Protein AF-A0AAU2G5R8-F1 (afdb_monomer)

Structure (mmCIF, N/CA/C/O backbone):
data_AF-A0AAU2G5R8-F1
#
_entry.id   AF-A0AAU2G5R8-F1
#
loop_
_atom_site.group_PDB
_atom_site.id
_atom_site.type_symbol
_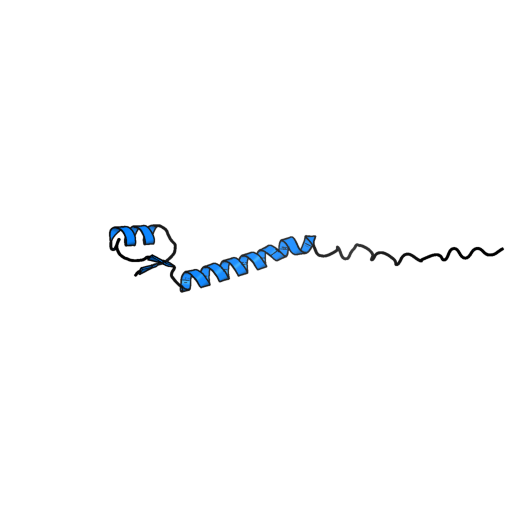atom_site.label_atom_id
_atom_site.label_alt_id
_atom_site.label_comp_id
_atom_site.label_asym_id
_atom_site.label_entity_id
_atom_site.label_seq_id
_atom_site.pdbx_PDB_ins_code
_atom_site.Cartn_x
_atom_site.Cartn_y
_atom_site.Cartn_z
_atom_site.occupancy
_atom_site.B_iso_or_equiv
_atom_site.auth_seq_id
_atom_site.auth_comp_id
_atom_site.auth_asym_id
_atom_site.auth_atom_id
_atom_site.pdbx_PDB_model_num
ATOM 1 N N . MET A 1 1 ? -16.828 1.252 7.762 1.00 90.25 1 MET A N 1
ATOM 2 C CA . MET A 1 1 ? -15.773 0.747 6.857 1.00 90.25 1 MET A CA 1
ATOM 3 C C . MET A 1 1 ? -14.727 1.840 6.723 1.00 90.25 1 MET A C 1
ATOM 5 O O . MET A 1 1 ? -15.120 2.998 6.671 1.00 90.25 1 MET A O 1
ATOM 9 N N . VAL A 1 2 ? -13.440 1.493 6.722 1.00 96.38 2 VAL A N 1
ATOM 10 C CA . VAL A 1 2 ? -12.322 2.438 6.580 1.00 96.38 2 VAL A CA 1
ATOM 11 C 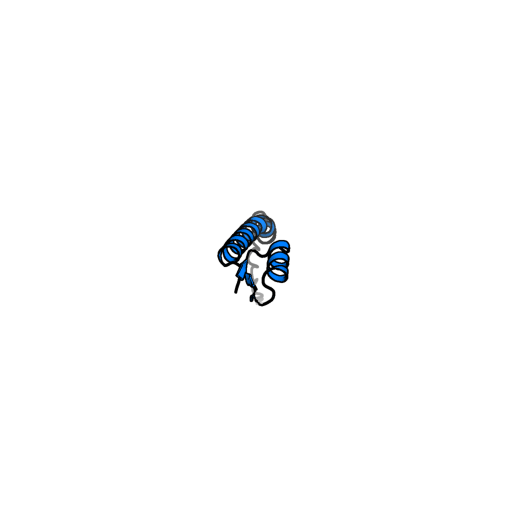C . VAL A 1 2 ? -11.474 2.019 5.382 1.00 96.38 2 VAL A C 1
ATOM 13 O O . VAL A 1 2 ? -10.982 0.892 5.345 1.00 96.38 2 VAL A O 1
ATOM 16 N N . CYS A 1 3 ? -11.306 2.924 4.417 1.00 97.25 3 CYS A N 1
ATOM 17 C CA . CYS A 1 3 ? -10.318 2.782 3.350 1.00 97.25 3 CYS A CA 1
ATOM 18 C C . CYS A 1 3 ? -8.989 3.345 3.847 1.00 97.25 3 CYS A C 1
ATOM 20 O O . CYS A 1 3 ? -8.948 4.475 4.333 1.00 97.25 3 CYS A O 1
ATOM 22 N N . ARG A 1 4 ? -7.919 2.559 3.758 1.00 96.12 4 ARG A N 1
ATOM 23 C CA . ARG A 1 4 ? -6.608 2.939 4.290 1.00 96.12 4 ARG A CA 1
ATOM 24 C C . ARG A 1 4 ? -5.478 2.497 3.373 1.00 96.12 4 ARG A C 1
ATOM 26 O O . ARG A 1 4 ? -5.615 1.518 2.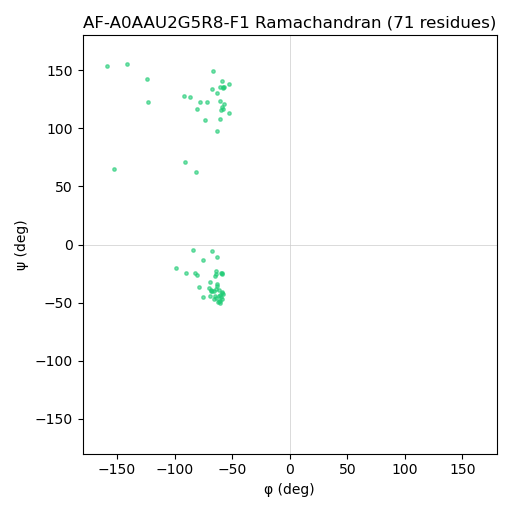634 1.00 96.12 4 ARG A O 1
ATOM 33 N N . ASP A 1 5 ? -4.347 3.184 3.465 1.00 93.31 5 ASP A N 1
ATOM 34 C CA . ASP A 1 5 ? -3.106 2.714 2.854 1.00 93.31 5 ASP A CA 1
ATOM 35 C C . ASP A 1 5 ? -2.602 1.434 3.544 1.00 93.31 5 ASP A C 1
ATOM 37 O O . ASP A 1 5 ? -2.820 1.206 4.736 1.00 93.31 5 ASP A O 1
ATOM 41 N N . ARG A 1 6 ? -1.922 0.571 2.787 1.00 91.62 6 ARG A N 1
ATOM 42 C CA . ARG A 1 6 ? -1.487 -0.746 3.237 1.00 91.62 6 ARG A CA 1
ATOM 43 C C . ARG A 1 6 ? -0.403 -0.731 4.322 1.00 91.62 6 ARG A C 1
ATOM 45 O O . ARG A 1 6 ? -0.151 -1.801 4.878 1.00 91.62 6 ARG A O 1
ATOM 52 N N . ALA A 1 7 ? 0.142 0.426 4.705 1.00 92.38 7 ALA A N 1
ATOM 53 C CA . ALA A 1 7 ? 1.117 0.503 5.787 1.00 92.38 7 ALA A CA 1
ATOM 54 C C . ALA A 1 7 ? 0.574 -0.034 7.140 1.00 92.38 7 ALA A C 1
ATOM 56 O O . ALA A 1 7 ? -0.594 0.207 7.476 1.00 92.38 7 ALA A O 1
ATOM 57 N N . PRO A 1 8 ? 1.396 -0.758 7.932 1.00 93.12 8 PRO A N 1
ATOM 58 C CA . PRO A 1 8 ? 0.948 -1.431 9.159 1.00 93.12 8 PRO A CA 1
ATOM 59 C C . PRO A 1 8 ? 0.346 -0.491 10.209 1.00 93.12 8 PRO A C 1
ATOM 61 O O . PRO A 1 8 ? -0.702 -0.788 10.778 1.00 93.12 8 PRO A O 1
ATOM 64 N N . PHE A 1 9 ? 0.943 0.687 10.396 1.00 95.94 9 PHE A N 1
ATOM 65 C CA . PHE A 1 9 ? 0.527 1.649 11.421 1.00 95.94 9 PHE A CA 1
ATOM 66 C C . PHE A 1 9 ? -0.889 2.208 11.194 1.00 95.94 9 PHE A C 1
ATOM 68 O O . PHE A 1 9 ? -1.587 2.539 12.152 1.00 95.94 9 PHE A O 1
ATOM 75 N N . PHE A 1 10 ? -1.370 2.260 9.945 1.00 94.94 10 PHE A N 1
ATOM 76 C CA . PHE A 1 10 ? -2.765 2.620 9.677 1.00 94.94 10 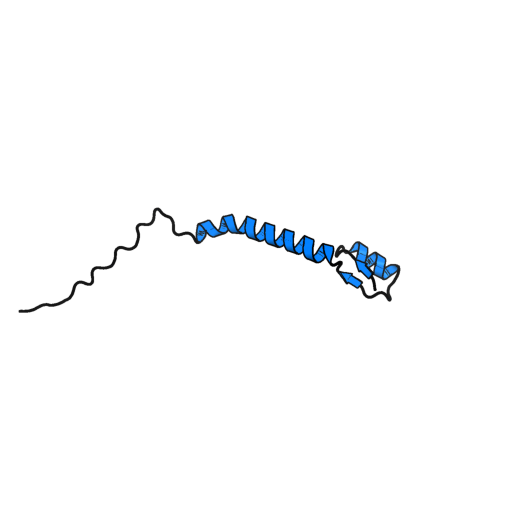PHE A CA 1
ATOM 77 C C . PHE A 1 10 ? -3.734 1.521 10.117 1.00 94.94 10 PHE A C 1
ATOM 79 O O . PHE A 1 10 ? -4.807 1.825 10.636 1.00 94.94 10 PHE A O 1
ATOM 86 N N . ALA A 1 11 ? -3.368 0.249 9.945 1.00 96.88 11 ALA A N 1
ATOM 87 C CA . ALA A 1 11 ? -4.200 -0.863 10.395 1.00 96.88 11 ALA A CA 1
ATOM 88 C C . ALA A 1 11 ? -4.272 -0.928 11.927 1.00 96.88 11 ALA A C 1
ATOM 90 O O . ALA A 1 11 ? -5.344 -1.168 12.486 1.00 96.88 11 ALA A O 1
ATOM 91 N N . GLU A 1 12 ? -3.155 -0.661 12.607 1.00 97.75 12 GLU A N 1
ATOM 92 C CA . GLU A 1 12 ? -3.090 -0.559 14.069 1.00 97.75 12 GLU A CA 1
ATOM 93 C C . GLU A 1 12 ? -3.987 0.566 14.594 1.00 97.75 12 GLU A C 1
ATOM 95 O O . GLU A 1 12 ? -4.823 0.331 15.467 1.00 97.75 12 GLU A O 1
ATOM 100 N N . GLY A 1 13 ? -3.894 1.763 14.003 1.00 97.00 13 GLY A N 1
ATOM 101 C CA . GLY A 1 13 ? -4.740 2.898 14.372 1.00 97.00 13 GLY A CA 1
ATOM 102 C C . GLY A 1 13 ? -6.236 2.611 14.209 1.00 97.00 13 GLY A C 1
ATOM 103 O O . GLY A 1 13 ? -7.026 2.940 15.095 1.00 97.00 13 GLY A O 1
ATOM 104 N N . VAL A 1 14 ? -6.638 1.939 13.123 1.00 97.44 14 VAL A N 1
ATOM 105 C CA . VAL A 1 14 ? -8.043 1.537 12.927 1.00 97.44 14 VAL A CA 1
ATOM 106 C C . VAL A 1 14 ? -8.460 0.466 13.929 1.00 97.44 14 VAL A C 1
ATOM 108 O O . VAL A 1 14 ? -9.557 0.542 14.472 1.00 97.44 14 VAL A O 1
ATOM 111 N N . THR A 1 15 ? -7.589 -0.496 14.223 1.00 97.62 15 THR A N 1
ATOM 112 C CA . THR A 1 15 ? -7.870 -1.551 15.208 1.00 97.62 15 THR A CA 1
ATOM 113 C C . THR A 1 15 ? -8.097 -0.961 16.601 1.00 97.62 15 THR A C 1
ATOM 115 O O . THR A 1 15 ? -9.003 -1.395 17.307 1.00 97.62 15 THR A O 1
ATOM 118 N N . ALA A 1 16 ? -7.325 0.061 16.977 1.00 98.12 16 ALA A N 1
ATOM 119 C CA . ALA A 1 16 ? -7.470 0.747 18.256 1.00 98.12 16 ALA A CA 1
ATOM 120 C C . ALA A 1 16 ? -8.688 1.693 18.300 1.00 98.12 16 ALA A C 1
ATOM 122 O O . ALA A 1 16 ? -9.420 1.707 19.286 1.00 98.12 16 ALA A O 1
ATOM 123 N N . GLY A 1 17 ? -8.908 2.494 17.252 1.00 97.69 17 GLY A N 1
ATOM 124 C CA . GLY A 1 17 ? -9.922 3.557 17.250 1.00 97.69 17 GLY A CA 1
ATOM 125 C C . GLY A 1 17 ? -11.307 3.138 16.750 1.00 97.69 17 GLY A C 1
ATOM 126 O O . GLY A 1 17 ? -12.307 3.768 17.091 1.00 97.69 17 GLY A O 1
ATOM 127 N N . ALA A 1 18 ? -11.384 2.092 15.930 1.00 97.88 18 ALA A N 1
ATOM 128 C CA . ALA A 1 18 ? -12.621 1.595 15.338 1.00 97.88 18 ALA A CA 1
ATOM 129 C C . ALA A 1 18 ? -12.525 0.085 15.030 1.00 97.88 18 ALA A C 1
ATOM 131 O O . ALA A 1 18 ? -12.595 -0.302 13.860 1.00 97.88 18 ALA A O 1
ATOM 132 N N . PRO A 1 19 ? -12.398 -0.791 16.047 1.00 97.38 19 PRO A N 1
ATOM 133 C CA . PRO A 1 19 ? -12.241 -2.240 15.852 1.00 97.38 19 PRO A CA 1
ATOM 134 C C . PRO A 1 19 ? -13.398 -2.890 15.075 1.00 97.38 19 PRO A C 1
ATOM 136 O O . PRO A 1 19 ? -13.217 -3.911 14.419 1.00 97.38 19 PRO A O 1
ATOM 139 N N . GLN A 1 20 ? -14.589 -2.288 15.109 1.00 98.31 20 GLN A N 1
ATOM 140 C CA . GLN A 1 20 ? -15.763 -2.720 14.349 1.00 98.31 20 GLN A CA 1
ATOM 141 C C . GLN A 1 20 ? -15.698 -2.370 12.854 1.00 98.31 20 GLN A C 1
ATOM 143 O O . GLN A 1 20 ? -16.534 -2.816 12.066 1.00 98.31 20 GLN A O 1
ATOM 148 N N . ALA A 1 21 ? -14.768 -1.508 12.440 1.00 98.06 21 ALA A N 1
ATOM 149 C CA . 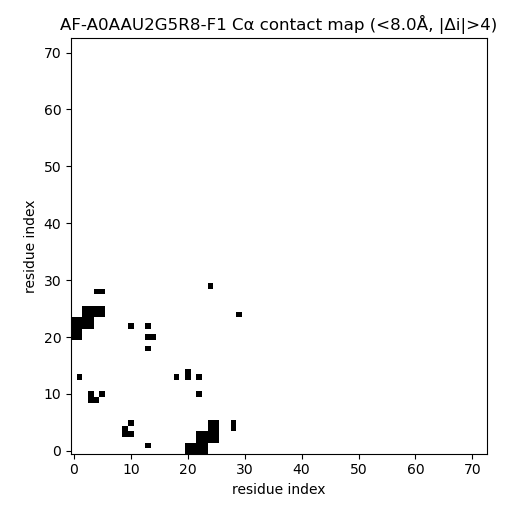ALA A 1 21 ? -14.682 -1.077 11.060 1.00 98.06 21 ALA A CA 1
ATOM 150 C C . ALA A 1 21 ? -14.018 -2.149 10.191 1.00 98.06 21 ALA A C 1
ATOM 152 O O . ALA A 1 21 ? -12.857 -2.502 10.373 1.00 98.06 21 ALA A O 1
ATOM 153 N N . VAL A 1 22 ? -14.734 -2.584 9.152 1.00 97.94 22 VAL A N 1
ATOM 154 C CA . VAL A 1 22 ? -14.123 -3.342 8.054 1.00 97.94 22 VAL A CA 1
ATOM 155 C C . VAL A 1 22 ? -13.051 -2.476 7.396 1.00 97.94 22 VAL A C 1
ATOM 157 O O . VAL A 1 22 ? -13.347 -1.361 6.949 1.00 97.94 22 VAL A O 1
ATOM 160 N N . GLN A 1 23 ? -11.827 -2.992 7.352 1.00 97.25 23 GLN A N 1
ATOM 161 C CA . GLN A 1 23 ? -10.678 -2.332 6.744 1.00 97.25 23 GLN A CA 1
ATOM 162 C C . GLN A 1 23 ? -10.546 -2.754 5.281 1.00 97.25 23 GLN A C 1
ATOM 164 O O . GLN A 1 23 ? -10.498 -3.944 4.978 1.00 97.25 23 GLN A O 1
ATOM 169 N N . VAL A 1 24 ? -10.463 -1.779 4.379 1.00 96.81 24 VAL A N 1
ATOM 170 C CA . VAL A 1 24 ? -10.324 -1.994 2.934 1.00 96.81 24 VAL A CA 1
ATOM 171 C C . VAL A 1 24 ? -9.083 -1.257 2.443 1.00 96.81 24 VAL A C 1
ATOM 173 O O . VAL A 1 24 ? -8.760 -0.173 2.931 1.00 96.81 24 VAL A O 1
ATOM 176 N N . ALA A 1 25 ? -8.363 -1.851 1.494 1.00 96.12 25 ALA A N 1
ATOM 177 C CA . ALA A 1 25 ? -7.229 -1.188 0.866 1.00 96.12 25 ALA A CA 1
ATOM 178 C C . ALA A 1 25 ? -7.707 0.001 0.021 1.00 96.12 25 ALA A C 1
ATOM 180 O O . ALA A 1 25 ? -8.660 -0.114 -0.751 1.00 96.12 25 ALA A O 1
ATOM 181 N N . ASP A 1 26 ? -7.033 1.137 0.164 1.00 96.12 26 ASP A N 1
ATOM 182 C CA . ASP A 1 26 ? -7.319 2.322 -0.631 1.00 96.12 26 ASP A CA 1
ATOM 183 C C . ASP A 1 26 ? -7.062 2.076 -2.128 1.00 96.12 26 ASP A C 1
ATOM 185 O O . ASP A 1 26 ? -6.009 1.584 -2.541 1.00 96.12 26 ASP A O 1
ATOM 189 N N . ARG A 1 27 ? -8.044 2.442 -2.958 1.00 96.56 27 ARG A N 1
ATOM 190 C CA . ARG A 1 27 ? -8.029 2.164 -4.398 1.00 96.56 27 ARG A CA 1
ATOM 191 C C . ARG A 1 27 ? -6.894 2.887 -5.118 1.00 96.56 27 ARG A C 1
ATOM 193 O O . ARG A 1 27 ? -6.327 2.311 -6.043 1.00 96.56 27 ARG A O 1
ATOM 200 N N . TRP A 1 28 ? -6.580 4.126 -4.736 1.00 95.56 28 TRP A N 1
ATOM 201 C CA . TRP A 1 28 ? -5.499 4.870 -5.381 1.00 95.56 28 TRP A CA 1
ATOM 202 C C . TRP A 1 28 ? -4.159 4.175 -5.133 1.00 95.56 28 TRP A C 1
ATOM 204 O O . TRP A 1 28 ? -3.435 3.902 -6.087 1.00 95.56 28 TRP A O 1
ATOM 214 N N . HIS A 1 29 ? -3.892 3.769 -3.890 1.00 94.06 29 HIS A N 1
ATOM 215 C CA . HIS A 1 29 ? -2.667 3.046 -3.541 1.00 94.06 29 HIS A CA 1
ATOM 216 C C .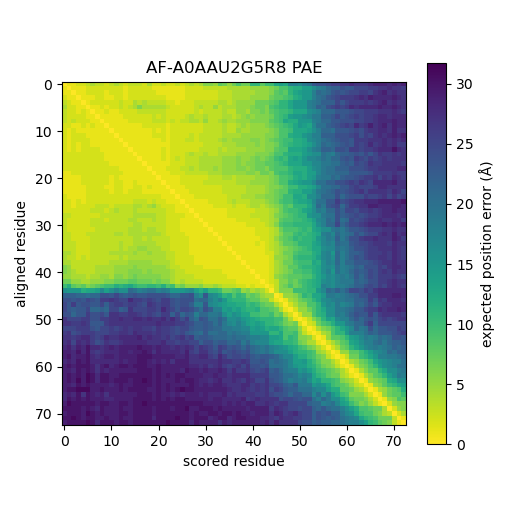 HIS A 1 29 ? -2.563 1.692 -4.249 1.00 94.06 29 HIS A C 1
ATOM 218 O O . HIS A 1 29 ? -1.460 1.264 -4.585 1.00 94.06 29 HIS A O 1
ATOM 224 N N . LEU A 1 30 ? -3.677 0.992 -4.486 1.00 94.12 30 LEU A N 1
ATOM 225 C CA . LEU A 1 30 ? -3.655 -0.254 -5.259 1.00 94.12 30 LEU A CA 1
ATOM 226 C C . LEU A 1 30 ? -3.186 -0.015 -6.697 1.00 94.12 30 LEU A C 1
ATOM 228 O O . LEU A 1 30 ? -2.281 -0.709 -7.156 1.00 94.12 30 LEU A O 1
ATOM 232 N N . TRP A 1 31 ? -3.768 0.972 -7.382 1.00 97.12 31 TRP A N 1
ATOM 233 C CA . TRP A 1 31 ? -3.413 1.272 -8.769 1.00 97.12 31 TRP A CA 1
ATOM 234 C C . TRP A 1 31 ? -2.012 1.856 -8.898 1.00 97.12 31 TRP A C 1
ATOM 236 O O . TRP A 1 31 ? -1.254 1.409 -9.747 1.00 97.12 31 TRP A O 1
ATOM 246 N N . HIS A 1 32 ? -1.647 2.802 -8.033 1.00 95.31 32 HIS A N 1
ATOM 247 C CA . HIS A 1 32 ? -0.336 3.440 -8.068 1.00 95.31 32 HIS A CA 1
ATOM 248 C C . HIS A 1 32 ? 0.798 2.427 -7.858 1.00 95.31 32 HIS A C 1
ATOM 250 O O . HIS A 1 32 ? 1.690 2.325 -8.696 1.00 95.31 32 HIS A O 1
ATOM 256 N N . ASN A 1 33 ? 0.709 1.602 -6.807 1.00 93.19 33 ASN A N 1
ATOM 257 C CA . ASN A 1 33 ? 1.721 0.579 -6.529 1.00 93.19 33 ASN A CA 1
ATOM 258 C C . ASN A 1 33 ? 1.803 -0.481 -7.639 1.00 93.19 33 ASN A C 1
ATOM 260 O O . ASN A 1 33 ? 2.885 -0.989 -7.925 1.00 93.19 33 ASN A O 1
ATOM 264 N N . LEU A 1 34 ? 0.666 -0.847 -8.245 1.00 95.50 34 LEU A N 1
ATOM 265 C CA . LEU A 1 34 ? 0.644 -1.795 -9.359 1.00 95.50 34 LEU A CA 1
ATOM 266 C C . LEU A 1 34 ? 1.354 -1.220 -10.589 1.00 95.50 34 LEU A C 1
ATOM 268 O O . LEU A 1 34 ? 2.174 -1.916 -11.182 1.00 95.50 34 LEU A O 1
ATOM 272 N N . SER A 1 35 ? 1.059 0.031 -10.952 1.00 97.44 35 SER A N 1
ATOM 273 C CA . SER A 1 35 ? 1.711 0.705 -12.077 1.00 97.44 35 SER A CA 1
ATOM 274 C C . SER A 1 35 ? 3.218 0.813 -11.866 1.00 97.44 35 SER A C 1
ATOM 276 O O . SER A 1 35 ? 3.972 0.387 -12.734 1.00 97.44 35 SER A O 1
ATOM 278 N N . GLU A 1 36 ? 3.668 1.266 -10.691 1.00 97.12 36 GLU A N 1
ATOM 279 C CA . GLU A 1 36 ? 5.102 1.335 -10.381 1.00 97.12 36 GLU A CA 1
ATOM 280 C C . GLU A 1 36 ? 5.790 -0.035 -10.483 1.00 97.12 36 GLU A C 1
ATOM 282 O O . GLU A 1 36 ? 6.896 -0.150 -11.010 1.00 97.12 36 GLU A O 1
ATOM 287 N N . ALA A 1 37 ? 5.151 -1.096 -9.978 1.00 95.69 37 ALA A N 1
ATOM 288 C CA . ALA A 1 37 ? 5.703 -2.445 -10.054 1.00 95.69 37 ALA A CA 1
ATOM 289 C C . ALA A 1 37 ? 5.785 -2.953 -11.502 1.00 95.69 37 ALA A C 1
ATOM 291 O O . ALA A 1 37 ? 6.773 -3.586 -11.876 1.00 95.69 37 ALA A O 1
ATOM 292 N N . ALA A 1 38 ? 4.770 -2.661 -12.319 1.00 96.19 38 ALA A N 1
ATOM 293 C CA . ALA A 1 38 ? 4.762 -3.010 -13.735 1.00 96.19 38 ALA A CA 1
ATOM 294 C C . ALA A 1 38 ? 5.864 -2.264 -14.504 1.00 96.19 38 ALA A C 1
ATOM 296 O O . ALA A 1 38 ? 6.599 -2.886 -15.268 1.00 96.19 38 ALA A O 1
ATOM 297 N N . GLU A 1 39 ? 6.028 -0.963 -14.258 1.00 95.56 39 GLU A N 1
ATOM 298 C CA . GLU A 1 39 ? 7.086 -0.143 -14.858 1.00 95.56 39 GLU A CA 1
ATOM 299 C C . GLU A 1 39 ? 8.480 -0.682 -14.519 1.00 95.56 39 GLU A C 1
ATOM 301 O O . GLU A 1 39 ? 9.300 -0.872 -15.418 1.00 95.56 39 GLU A O 1
ATOM 306 N N . ARG A 1 40 ? 8.732 -1.007 -13.244 1.00 93.38 40 ARG A N 1
ATOM 307 C CA . ARG A 1 40 ? 10.000 -1.615 -12.803 1.00 93.38 40 ARG A CA 1
ATOM 308 C C . ARG A 1 40 ? 10.238 -2.969 -13.463 1.00 93.38 40 ARG A C 1
ATOM 310 O O . ARG A 1 40 ? 11.327 -3.215 -13.963 1.00 93.38 40 ARG A O 1
ATOM 317 N N . CYS A 1 41 ? 9.213 -3.818 -13.538 1.00 92.19 41 CYS A N 1
ATOM 318 C CA . CYS A 1 41 ? 9.321 -5.122 -14.190 1.00 92.19 41 CYS A CA 1
ATOM 319 C C . CYS A 1 41 ? 9.721 -4.995 -15.668 1.00 92.19 41 CYS A C 1
ATOM 321 O O . CYS A 1 41 ? 10.624 -5.697 -16.118 1.00 92.19 41 CYS A O 1
ATOM 323 N N . VAL A 1 42 ? 9.096 -4.078 -16.411 1.00 90.00 42 VAL A N 1
ATOM 324 C CA . VAL A 1 42 ? 9.433 -3.834 -17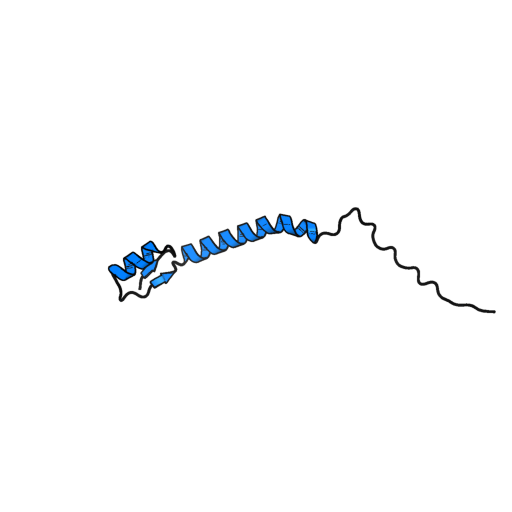.823 1.00 90.00 42 VAL A CA 1
ATOM 325 C C . VAL A 1 42 ? 10.833 -3.234 -17.968 1.00 90.00 42 VAL A C 1
ATOM 327 O O . VAL A 1 42 ? 11.581 -3.636 -18.859 1.00 90.00 42 VAL A O 1
ATOM 330 N N . ALA A 1 43 ? 11.221 -2.314 -17.083 1.00 88.06 43 ALA A N 1
ATOM 331 C CA . ALA A 1 43 ? 12.573 -1.761 -17.071 1.00 88.06 43 ALA A CA 1
ATOM 332 C C . ALA A 1 43 ? 13.636 -2.852 -16.825 1.00 88.06 43 ALA A C 1
ATOM 334 O O . ALA A 1 43 ? 14.637 -2.912 -17.542 1.00 88.06 43 ALA A O 1
ATOM 335 N N . ASP A 1 44 ? 13.386 -3.761 -15.880 1.00 85.25 44 ASP A N 1
ATOM 336 C CA . ASP A 1 44 ? 14.291 -4.861 -15.531 1.00 85.25 44 ASP A CA 1
ATOM 337 C C . ASP A 1 44 ? 14.385 -5.925 -16.645 1.00 85.25 44 ASP A C 1
ATOM 339 O O . ASP A 1 44 ? 15.448 -6.515 -16.875 1.00 85.25 44 ASP A O 1
ATOM 343 N N . GLN A 1 45 ? 13.304 -6.146 -17.404 1.00 72.25 45 GLN A N 1
ATOM 344 C CA . GLN A 1 45 ? 13.280 -7.074 -18.545 1.00 72.25 45 GLN A CA 1
ATOM 345 C C . GLN A 1 45 ? 14.288 -6.712 -19.648 1.00 72.25 45 GLN A C 1
ATOM 347 O O . GLN A 1 45 ? 14.764 -7.612 -20.349 1.00 72.25 45 GLN A O 1
ATOM 352 N N . GLY A 1 46 ? 14.695 -5.443 -19.765 1.00 62.06 46 GLY A N 1
ATOM 353 C CA . GLY A 1 46 ? 15.740 -5.011 -20.700 1.00 62.06 46 GLY A CA 1
ATOM 354 C C . GLY A 1 46 ? 17.100 -5.694 -20.478 1.00 62.06 46 GLY A C 1
ATOM 355 O O . GLY A 1 46 ? 17.877 -5.844 -21.423 1.00 62.06 46 GLY A O 1
ATOM 356 N N . GLY A 1 47 ? 17.384 -6.175 -19.261 1.00 59.72 47 GLY A N 1
ATOM 357 C CA . GLY A 1 47 ? 18.587 -6.960 -18.963 1.00 59.72 47 GLY A CA 1
ATOM 358 C C . GLY A 1 47 ? 18.489 -8.427 -19.399 1.00 59.72 47 GLY A C 1
ATOM 359 O O . GLY A 1 47 ? 19.464 -8.991 -19.896 1.00 59.72 47 GLY A O 1
ATOM 360 N N . CYS A 1 48 ? 17.308 -9.039 -19.268 1.00 57.62 48 CYS A N 1
ATOM 361 C CA . CYS A 1 48 ? 17.082 -10.452 -19.598 1.00 57.62 48 CYS A CA 1
ATOM 362 C C . CYS A 1 48 ? 16.883 -10.695 -21.102 1.00 57.62 48 CYS A C 1
ATOM 364 O O . CYS A 1 48 ? 17.204 -11.771 -21.600 1.00 57.62 48 CYS A O 1
ATOM 366 N N . GLN A 1 49 ? 16.400 -9.701 -21.855 1.00 55.97 49 GLN A N 1
ATOM 367 C CA . GLN A 1 49 ? 16.147 -9.847 -23.292 1.00 55.97 49 GLN A CA 1
ATOM 368 C C . GLN A 1 49 ? 17.430 -10.098 -24.106 1.00 55.97 49 GLN A C 1
ATOM 370 O O . GLN A 1 49 ? 17.385 -10.776 -25.129 1.00 55.97 49 GLN A O 1
ATOM 375 N N . ARG A 1 50 ? 18.595 -9.654 -23.610 1.00 55.94 50 ARG A N 1
ATOM 376 C CA . ARG A 1 50 ? 19.907 -9.940 -24.220 1.00 55.94 50 ARG A CA 1
ATOM 377 C C . ARG A 1 50 ? 20.268 -11.432 -24.213 1.00 55.94 50 ARG A C 1
ATOM 379 O O . ARG A 1 50 ? 21.069 -11.852 -25.031 1.00 55.94 50 ARG A O 1
ATOM 386 N N . VAL A 1 51 ? 19.682 -12.221 -23.310 1.00 57.50 51 VAL A N 1
ATOM 387 C CA . VAL A 1 51 ? 19.890 -13.679 -23.237 1.00 57.50 51 VAL A CA 1
ATOM 388 C C . VAL A 1 51 ? 19.002 -14.429 -24.240 1.00 57.50 51 VAL A C 1
ATOM 390 O O . VAL A 1 51 ? 19.344 -15.533 -24.649 1.00 57.50 51 VAL A O 1
ATOM 393 N N . LEU A 1 52 ? 17.871 -13.839 -24.645 1.00 61.38 52 LEU A N 1
ATOM 394 C CA . LEU A 1 52 ? 16.900 -14.454 -25.562 1.00 61.38 52 LEU A CA 1
ATOM 395 C C . LEU A 1 52 ? 17.048 -13.983 -27.014 1.00 61.38 52 LEU A C 1
ATOM 397 O O . LEU A 1 52 ? 16.574 -14.663 -27.922 1.00 61.38 52 LEU A O 1
ATOM 401 N N . ALA A 1 53 ? 17.682 -12.832 -27.247 1.00 63.91 53 ALA A N 1
ATOM 402 C CA . ALA A 1 53 ? 18.060 -12.421 -28.589 1.00 63.91 53 ALA A CA 1
ATOM 403 C C . ALA A 1 53 ? 19.226 -13.305 -29.068 1.00 63.91 53 ALA A C 1
ATOM 405 O O . ALA A 1 53 ? 20.255 -13.344 -28.388 1.00 63.91 53 ALA A O 1
ATOM 406 N N . PRO A 1 54 ? 19.101 -14.012 -30.206 1.00 64.12 54 PRO A N 1
ATOM 407 C CA . PRO A 1 54 ? 20.251 -14.675 -30.799 1.00 64.12 54 PRO A CA 1
ATOM 408 C C . PRO A 1 54 ? 21.325 -13.624 -31.089 1.00 64.12 54 PRO A C 1
ATOM 410 O O . PRO A 1 54 ? 21.026 -12.539 -31.593 1.00 64.12 54 PRO A O 1
ATOM 413 N N . ASP A 1 55 ? 22.567 -13.940 -30.728 1.00 65.81 55 ASP A N 1
ATOM 414 C CA . ASP A 1 55 ? 23.715 -13.097 -31.036 1.00 65.81 55 ASP A CA 1
ATOM 415 C C . ASP A 1 55 ? 23.776 -12.893 -32.563 1.00 65.81 55 ASP A C 1
ATOM 417 O O . ASP A 1 55 ? 23.859 -13.879 -33.301 1.00 65.81 55 ASP A O 1
ATOM 421 N N . PRO A 1 56 ? 23.718 -11.644 -33.064 1.00 62.69 56 PRO A N 1
ATOM 422 C CA . PRO A 1 56 ? 23.773 -11.367 -34.497 1.00 62.69 56 PRO A CA 1
ATOM 423 C C . PRO A 1 56 ? 25.102 -11.793 -35.141 1.00 62.69 56 PRO A C 1
ATOM 425 O O . PRO A 1 56 ? 25.198 -11.799 -36.366 1.00 62.69 56 PRO A O 1
ATOM 428 N N . ALA A 1 57 ? 26.122 -12.147 -34.349 1.00 64.44 57 ALA A N 1
ATOM 429 C CA . ALA A 1 57 ? 27.369 -12.730 -34.832 1.00 64.44 57 ALA A CA 1
ATOM 430 C C . ALA A 1 57 ? 27.309 -14.256 -35.045 1.00 64.44 57 ALA A C 1
ATOM 432 O O . ALA A 1 57 ? 28.276 -14.824 -35.554 1.00 64.44 57 ALA A O 1
ATOM 433 N N . GLN A 1 58 ? 26.210 -14.934 -34.691 1.00 59.66 58 GLN A N 1
ATOM 434 C CA . GLN A 1 58 ? 26.024 -16.347 -35.024 1.00 59.66 58 GLN A CA 1
ATOM 435 C C . GLN A 1 58 ? 25.554 -16.459 -36.483 1.00 59.66 58 GLN A C 1
ATOM 437 O O . GLN A 1 58 ? 24.470 -15.964 -36.810 1.00 59.66 58 GLN A O 1
ATOM 442 N N . PRO A 1 59 ? 26.336 -17.084 -37.383 1.00 64.00 59 PRO A N 1
ATOM 443 C CA . PRO A 1 59 ? 25.895 -17.301 -38.751 1.00 64.00 59 PRO A CA 1
ATOM 444 C C . PRO A 1 59 ? 24.633 -18.169 -38.743 1.00 64.00 59 PRO A C 1
ATOM 446 O O . PRO A 1 59 ? 24.540 -19.141 -37.991 1.00 64.00 59 PRO A O 1
ATOM 449 N N . ALA A 1 60 ? 23.643 -17.788 -39.555 1.00 68.75 60 ALA A N 1
ATOM 450 C CA . ALA A 1 60 ? 22.424 -18.570 -39.729 1.00 68.75 60 ALA A CA 1
ATOM 451 C C . ALA A 1 60 ? 22.794 -20.018 -40.101 1.00 68.75 60 ALA A C 1
ATOM 453 O O . ALA A 1 60 ? 23.707 -20.196 -40.912 1.00 68.75 60 ALA A O 1
ATOM 454 N N . PRO A 1 61 ? 22.123 -21.040 -39.534 1.00 67.38 61 PRO A N 1
ATOM 455 C CA . PRO A 1 61 ? 22.381 -22.418 -39.924 1.00 67.38 61 PRO A CA 1
ATOM 456 C C . PRO A 1 61 ? 22.129 -22.537 -41.427 1.00 67.38 61 PRO A C 1
ATOM 458 O O . PRO A 1 61 ? 21.023 -22.265 -41.903 1.00 67.38 61 PRO A O 1
ATOM 461 N N . GLU A 1 62 ? 23.184 -22.857 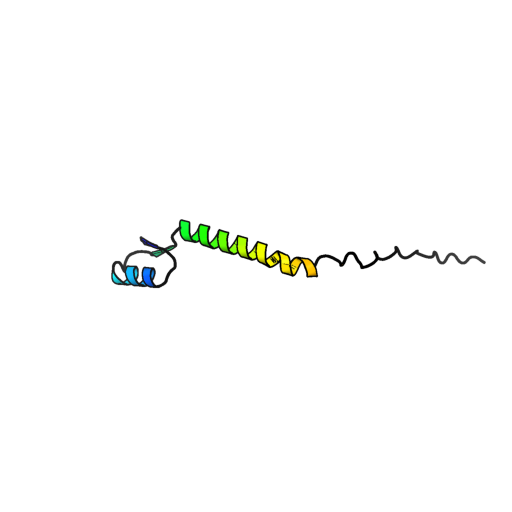-42.178 1.00 66.88 62 GLU A N 1
ATOM 462 C CA . GLU A 1 62 ? 23.080 -23.076 -43.614 1.00 66.88 62 GLU A CA 1
ATOM 463 C C . GLU A 1 62 ? 22.065 -24.200 -43.855 1.00 66.88 62 GLU A C 1
ATOM 465 O O . GLU A 1 62 ? 22.078 -25.197 -43.126 1.00 66.88 62 GLU A O 1
ATOM 470 N N . PRO A 1 63 ? 21.150 -24.054 -44.830 1.00 67.44 63 PRO A N 1
ATOM 471 C CA . PRO A 1 63 ? 20.208 -25.115 -45.140 1.00 67.44 63 PRO A CA 1
ATOM 472 C C . PRO A 1 63 ? 21.008 -26.351 -45.548 1.00 67.44 63 PRO A C 1
ATOM 474 O O . PRO A 1 63 ? 21.724 -26.319 -46.552 1.00 67.44 63 PRO A O 1
ATOM 477 N N . GLU A 1 64 ? 20.904 -27.422 -44.756 1.00 64.75 64 GLU A N 1
ATOM 478 C CA . GLU A 1 64 ? 21.507 -28.709 -45.084 1.00 64.75 64 GLU A CA 1
ATOM 479 C C . GLU A 1 64 ? 21.044 -29.100 -46.488 1.00 64.75 64 GLU A C 1
ATOM 481 O O . GLU A 1 64 ? 19.855 -29.318 -46.743 1.00 64.75 64 GLU A O 1
ATOM 486 N N . LYS A 1 65 ? 21.991 -29.135 -47.429 1.00 53.16 65 LYS A N 1
ATOM 487 C CA . LYS A 1 65 ? 21.756 -29.722 -48.741 1.00 53.16 65 LYS A CA 1
ATOM 488 C C . LYS A 1 65 ? 21.405 -31.183 -48.508 1.00 53.16 65 LYS A C 1
ATOM 490 O O . LYS A 1 65 ? 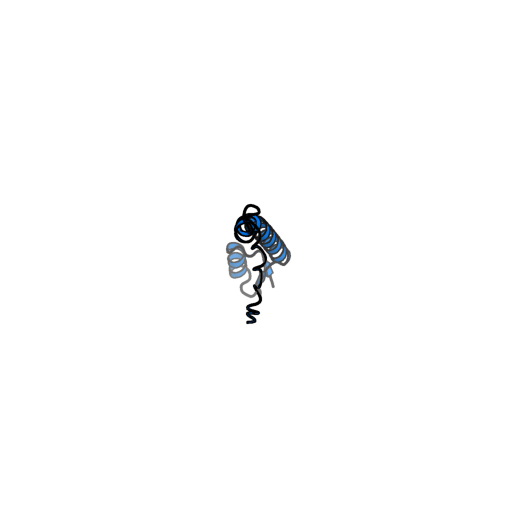22.266 -31.983 -48.161 1.00 53.16 65 LYS A O 1
ATOM 495 N N . PHE A 1 66 ? 20.136 -31.508 -48.707 1.00 55.19 66 PHE A N 1
ATOM 496 C CA . PHE A 1 66 ? 19.691 -32.879 -48.864 1.00 55.19 66 PHE A CA 1
ATOM 497 C C . PHE A 1 66 ? 20.346 -33.424 -50.138 1.00 55.19 66 PHE A C 1
ATOM 499 O O . PHE A 1 66 ? 19.922 -33.112 -51.250 1.00 55.19 66 PHE A O 1
ATOM 506 N N . GLU A 1 67 ? 21.456 -34.141 -49.979 1.00 60.88 67 GLU A N 1
ATOM 507 C CA . GLU A 1 67 ? 22.061 -34.894 -51.070 1.00 60.88 67 GLU A CA 1
ATOM 508 C C . GLU A 1 67 ? 21.184 -36.120 -51.327 1.00 60.88 67 GLU A C 1
ATOM 510 O O . GLU A 1 67 ? 21.141 -37.049 -50.521 1.00 60.88 67 GLU A O 1
ATOM 515 N N . ASP A 1 68 ? 20.454 -36.099 -52.443 1.00 57.62 68 ASP A N 1
ATOM 516 C CA . ASP A 1 68 ? 19.704 -37.253 -52.931 1.00 57.62 68 ASP A CA 1
ATOM 517 C C . ASP A 1 68 ? 20.673 -38.425 -53.170 1.00 57.62 68 ASP A C 1
ATOM 519 O O . ASP A 1 68 ? 21.539 -38.334 -54.051 1.00 57.62 68 ASP A O 1
ATOM 523 N N . PRO A 1 69 ? 20.531 -39.569 -52.472 1.00 64.88 69 PRO A N 1
ATOM 524 C CA . PRO A 1 69 ? 21.314 -40.756 -52.763 1.00 64.88 69 PRO A CA 1
ATOM 525 C C . PRO A 1 69 ? 20.672 -41.479 -53.951 1.00 64.88 69 PRO A C 1
ATOM 527 O O . PRO A 1 69 ? 20.201 -42.607 -53.833 1.00 64.88 69 PRO A O 1
ATOM 530 N N . SER A 1 70 ? 20.622 -40.836 -55.116 1.00 56.34 70 SER A N 1
ATOM 531 C CA . SER A 1 70 ? 20.248 -41.522 -56.351 1.00 56.34 70 SER A CA 1
ATOM 532 C C . SER A 1 70 ? 21.504 -42.063 -57.016 1.00 56.34 70 SER A C 1
ATOM 534 O O . SER A 1 70 ? 21.946 -41.587 -58.061 1.00 56.34 70 SER A O 1
ATOM 536 N N . GLY A 1 71 ? 22.069 -43.096 -56.391 1.00 57.91 71 GLY A N 1
ATOM 537 C CA . GLY A 1 71 ? 22.911 -44.044 -57.101 1.00 57.91 71 GLY A CA 1
ATOM 538 C C . GLY A 1 71 ? 22.131 -44.656 -58.265 1.00 57.91 71 GLY A C 1
ATOM 539 O O . GLY A 1 71 ? 20.962 -45.020 -58.129 1.00 57.91 71 GLY A O 1
ATOM 540 N N . SER A 1 72 ? 22.772 -44.755 -59.421 1.00 44.19 72 SER A N 1
ATOM 541 C CA . SER A 1 72 ? 22.340 -45.602 -60.532 1.00 44.19 72 SER A CA 1
ATOM 542 C C . SER A 1 72 ? 23.533 -45.877 -61.460 1.00 44.19 72 SER A C 1
ATOM 544 O O . SER A 1 72 ? 24.494 -45.108 -61.434 1.00 44.19 72 SER A O 1
ATOM 546 N N . PRO A 1 73 ? 23.489 -47.010 -62.180 1.00 58.69 73 PRO A N 1
ATOM 547 C CA . PRO A 1 73 ? 24.472 -48.102 -62.108 1.00 58.69 73 PRO A CA 1
ATOM 548 C C . PRO A 1 73 ? 25.715 -47.961 -62.992 1.00 58.69 73 PRO A C 1
ATOM 550 O O . PRO A 1 73 ? 25.672 -47.199 -63.982 1.00 58.69 73 PRO A O 1
#

Radius of gyration: 29.76 Å; Cα contacts (8 Å, |Δi|>4): 33; chains: 1; bounding box: 43×53×80 Å

Sequence (73 aa):
MVCRDRAPFFAEGVTAGAPQAVQVADRWHLWHNLSEAAERCVADQGGCQRVLAPDPAQPAPEPEKFEDPSGSP

pLDDT: mean 81.69, std 17.24, range [44.19, 98.31]

Foldseek 3Di:
DDADDPDPVVVVVCCVPPVVDDYDHHPVNVVVVVVVVVVVVVVVVVVVVVVVDPDPPDPDPDPPPPDPPPDDD

Solvent-accessible surface area (backbone atoms only — not comparable to full-atom values): 4701 Å² total; per-residue (Å²): 107,45,73,38,65,86,54,67,68,56,55,51,50,39,51,72,76,39,66,85,43,55,78,42,74,29,66,67,61,52,52,52,56,49,49,55,51,51,52,50,50,58,61,55,43,65,69,57,48,66,76,72,49,78,61,87,84,60,77,75,83,72,81,78,77,81,75,77,86,75,81,78,136

Secondary structure (DSSP, 8-state):
-EEE-S-HHHHHHHHHH-TTSPEEE-HHHHHHHHHHHHHHHHHHHHHHHHHHSPPTTSPPPP-----------

Mean predicted aligned error: 13.99 Å